Protein AF-A0A2M7XXV6-F1 (afdb_monomer_lite)

Sequence (115 aa):
MLKTNIKKIFPAIGYVFAIFYLLSQVIPLIMFSLTTNLYQVKNVQLTISLLLILLMLILIILVIAIVKRKKWVYKVGLFIGVLSLVTFIISPEITDFLILLTGILILIYKKEFNY

Secondary structure (DSSP, 8-state):
-THHHHHHHHHHHHHHHHHHHIIIIIHHHHHHHHHHHHTT-HHHHHHHHHHHHHHHHHHHHHHHHHHTT-HHHHHHHHHHHHHHHHHHHHS--HHHHHHHHHHHHHHHTGGGGT-

Organism: NCBI:txid1974841

Foldseek 3Di:
DVVVVVLVVQLVLLVLLLVLCCVPPVVVLVVVLVVVVVVPPVVVNVVSVVVNVVVVVVSVVLSVCSNVLALVNLVVLLVQLVVLVVVCVVPNDPSSVSSVVSSVVSVVVVVSSVD

pLDDT: mean 73.37, std 8.73, range [44.19, 85.5]

Radius of gyration: 16.5 Å; chains: 1; bounding box: 40×26×50 Å

Structure (mmCIF, N/CA/C/O backbone):
data_AF-A0A2M7XXV6-F1
#
_entry.id   AF-A0A2M7XXV6-F1
#
loop_
_atom_site.group_PDB
_atom_site.id
_atom_site.type_symbol
_atom_site.label_atom_id
_atom_site.label_alt_id
_atom_site.label_comp_id
_atom_site.label_asym_id
_atom_site.label_entity_id
_atom_site.label_seq_id
_atom_site.pdbx_PDB_ins_code
_atom_site.Cartn_x
_atom_site.Cartn_y
_atom_site.Cartn_z
_atom_site.occupancy
_atom_site.B_iso_or_equiv
_atom_site.auth_seq_id
_atom_site.auth_comp_id
_atom_site.auth_asym_id
_atom_site.auth_atom_id
_atom_site.pdbx_PDB_model_num
ATOM 1 N N . MET A 1 1 ? -10.762 -3.963 28.711 1.00 44.19 1 MET A N 1
ATOM 2 C CA . MET A 1 1 ? -9.348 -4.164 28.312 1.00 44.19 1 MET A CA 1
ATOM 3 C C . MET A 1 1 ? -9.089 -4.205 26.793 1.00 44.19 1 MET A C 1
ATOM 5 O O . MET A 1 1 ? -7.966 -3.931 26.404 1.00 44.19 1 MET A O 1
ATOM 9 N N . LEU A 1 2 ? -10.074 -4.455 25.910 1.00 47.84 2 LEU A N 1
ATOM 10 C CA . LEU A 1 2 ? -9.841 -4.527 24.448 1.00 47.84 2 LEU A CA 1
ATOM 11 C C . LEU A 1 2 ? -9.449 -3.204 23.750 1.00 47.84 2 LEU A C 1
ATOM 13 O O . LEU A 1 2 ? -8.723 -3.230 22.759 1.00 47.84 2 LEU A O 1
ATOM 17 N N . LYS A 1 3 ? -9.886 -2.040 24.256 1.00 49.31 3 LYS A N 1
ATOM 18 C CA . LYS A 1 3 ? -9.615 -0.732 23.618 1.00 49.31 3 LYS A CA 1
ATOM 19 C C . LYS A 1 3 ? -8.123 -0.372 23.537 1.00 49.31 3 LYS A C 1
ATOM 21 O O . LYS A 1 3 ? -7.728 0.390 22.659 1.00 49.31 3 LYS A O 1
ATOM 26 N N . THR A 1 4 ? -7.289 -0.898 24.433 1.00 51.12 4 THR A N 1
ATOM 27 C CA . THR A 1 4 ? -5.859 -0.560 24.517 1.00 51.12 4 THR A CA 1
ATOM 28 C C . THR A 1 4 ? -5.019 -1.266 23.449 1.00 51.12 4 THR A C 1
ATOM 30 O O . THR A 1 4 ? -4.040 -0.692 22.976 1.00 51.12 4 THR A O 1
ATOM 33 N N . ASN A 1 5 ? -5.424 -2.464 23.010 1.00 56.72 5 ASN A N 1
ATOM 34 C CA . ASN A 1 5 ? -4.692 -3.224 21.990 1.00 56.72 5 ASN A CA 1
ATOM 35 C C . ASN A 1 5 ? -4.938 -2.689 20.575 1.00 56.72 5 ASN A C 1
ATOM 37 O O . ASN A 1 5 ? -4.011 -2.626 19.771 1.00 56.72 5 ASN A O 1
ATOM 41 N N . ILE A 1 6 ? -6.145 -2.197 20.290 1.00 58.16 6 ILE A N 1
ATOM 42 C CA . ILE A 1 6 ? -6.514 -1.679 18.962 1.00 58.16 6 ILE A CA 1
ATOM 43 C C . ILE A 1 6 ? -5.671 -0.447 18.581 1.00 58.16 6 ILE A C 1
ATOM 45 O O . ILE A 1 6 ? -5.260 -0.298 17.431 1.00 58.16 6 ILE A O 1
ATOM 49 N N . LYS A 1 7 ? -5.296 0.393 19.558 1.00 58.97 7 LYS A N 1
ATOM 50 C CA . LYS A 1 7 ? -4.402 1.543 19.326 1.00 58.97 7 LYS A CA 1
ATOM 51 C C . LYS A 1 7 ? -2.994 1.153 18.860 1.00 58.97 7 LYS A C 1
ATOM 53 O O . LYS A 1 7 ? -2.384 1.932 18.134 1.00 58.97 7 LYS A O 1
ATOM 58 N N . LYS A 1 8 ? -2.495 -0.030 19.237 1.00 64.19 8 LYS A N 1
ATOM 59 C CA . LYS A 1 8 ? -1.173 -0.537 18.822 1.00 64.19 8 LYS A CA 1
ATOM 60 C C . LYS A 1 8 ? -1.202 -1.254 17.469 1.00 64.19 8 LYS A C 1
ATOM 62 O O . LYS A 1 8 ? -0.201 -1.253 16.764 1.00 64.19 8 LYS A O 1
ATOM 67 N N . ILE A 1 9 ? -2.347 -1.826 17.097 1.00 67.44 9 ILE A N 1
ATOM 68 C CA . ILE A 1 9 ? -2.521 -2.592 15.854 1.00 67.44 9 ILE A CA 1
ATOM 69 C C . ILE A 1 9 ? -2.494 -1.673 14.621 1.00 67.44 9 ILE A C 1
ATOM 71 O O . ILE A 1 9 ? -1.940 -2.033 13.590 1.00 67.44 9 ILE A O 1
ATOM 75 N N . PHE A 1 10 ? -3.025 -0.455 14.726 1.00 66.88 10 PHE A N 1
ATOM 76 C CA . PHE A 1 10 ? -3.122 0.471 13.593 1.00 66.88 10 PHE A CA 1
ATOM 77 C C . PHE A 1 10 ? -1.792 0.932 12.983 1.00 66.88 10 PHE A C 1
ATOM 79 O O . PHE A 1 10 ? -1.658 0.875 11.759 1.00 66.88 10 PHE A O 1
ATOM 86 N N . PRO A 1 11 ? -0.806 1.371 13.787 1.00 67.06 11 PRO A N 1
ATOM 87 C CA . PRO A 1 11 ? 0.530 1.636 13.274 1.00 67.06 11 PRO A CA 1
ATOM 88 C C . PRO A 1 11 ? 1.115 0.407 12.577 1.00 67.06 11 PRO A C 1
ATOM 90 O O . PRO A 1 11 ? 1.610 0.528 11.462 1.00 67.06 11 PRO A O 1
ATOM 93 N N . ALA A 1 12 ? 0.973 -0.781 13.176 1.00 71.50 12 ALA A N 1
ATOM 94 C CA . ALA A 1 12 ? 1.464 -2.025 12.592 1.00 71.50 12 ALA A CA 1
ATOM 95 C C . ALA A 1 12 ? 0.814 -2.332 11.231 1.00 71.50 12 ALA A C 1
ATOM 97 O O . ALA A 1 12 ? 1.534 -2.647 10.292 1.00 71.50 12 ALA A O 1
ATOM 98 N N . ILE A 1 13 ? -0.506 -2.156 11.080 1.00 70.38 13 ILE A N 1
ATOM 99 C CA . ILE A 1 13 ? -1.203 -2.314 9.789 1.00 70.38 13 ILE A CA 1
ATOM 100 C C . ILE A 1 13 ? -0.646 -1.345 8.740 1.00 70.38 13 ILE A C 1
ATOM 102 O O . ILE A 1 13 ? -0.382 -1.752 7.612 1.00 70.38 13 ILE A O 1
ATOM 106 N N . GLY A 1 14 ? -0.442 -0.074 9.103 1.00 68.81 14 GLY A N 1
ATOM 107 C CA . GLY A 1 14 ? 0.116 0.928 8.191 1.00 68.81 14 GLY A CA 1
ATOM 108 C C . GLY A 1 14 ? 1.533 0.586 7.725 1.00 68.81 14 GLY A C 1
ATOM 109 O O . GLY A 1 14 ? 1.830 0.700 6.538 1.00 68.81 14 GLY A O 1
ATOM 110 N N . TYR A 1 15 ? 2.391 0.118 8.636 1.00 69.81 15 TYR A N 1
ATOM 111 C CA . TYR A 1 15 ? 3.747 -0.319 8.295 1.00 69.81 15 TYR A CA 1
ATOM 112 C C . TYR A 1 15 ? 3.749 -1.582 7.432 1.00 69.81 15 TYR A C 1
ATOM 114 O O . TYR A 1 15 ? 4.458 -1.626 6.433 1.00 69.81 15 TYR A O 1
ATOM 122 N N . VAL A 1 16 ? 2.926 -2.576 7.772 1.00 73.44 16 VAL A N 1
ATOM 123 C CA . VAL A 1 16 ? 2.777 -3.813 6.993 1.00 73.44 16 VAL A CA 1
ATOM 124 C C . VAL A 1 16 ? 2.322 -3.499 5.568 1.00 73.44 16 VAL A C 1
ATOM 126 O O . VAL A 1 16 ? 2.936 -3.968 4.613 1.00 73.44 16 VAL A O 1
ATOM 129 N N . PHE A 1 17 ? 1.311 -2.640 5.416 1.00 72.31 17 PHE A N 1
ATOM 130 C CA . PHE A 1 17 ? 0.853 -2.177 4.109 1.00 72.31 17 PHE A CA 1
ATOM 131 C C . PHE A 1 17 ? 1.981 -1.524 3.305 1.00 72.31 17 PHE A C 1
ATOM 133 O O . PHE A 1 17 ? 2.216 -1.891 2.156 1.00 72.31 17 PHE A O 1
ATOM 140 N N . ALA A 1 18 ? 2.710 -0.584 3.911 1.00 67.56 18 ALA A N 1
ATOM 141 C CA . ALA A 1 18 ? 3.789 0.118 3.228 1.00 67.56 18 ALA A CA 1
ATOM 142 C C . ALA A 1 18 ? 4.920 -0.816 2.795 1.00 67.56 18 ALA A C 1
ATOM 144 O O . ALA A 1 18 ? 5.422 -0.670 1.686 1.00 67.56 18 ALA A O 1
ATOM 145 N N . ILE A 1 19 ? 5.287 -1.788 3.636 1.00 72.62 19 ILE A N 1
ATOM 146 C CA . ILE A 1 19 ? 6.312 -2.786 3.318 1.00 72.62 19 ILE A CA 1
ATOM 147 C C . ILE A 1 19 ? 5.881 -3.621 2.109 1.00 72.62 19 ILE A C 1
ATOM 149 O O . ILE A 1 19 ? 6.643 -3.741 1.156 1.00 72.62 19 ILE A O 1
ATOM 153 N N . PHE A 1 20 ? 4.657 -4.151 2.093 1.00 69.94 20 PHE A N 1
ATOM 154 C CA . PHE A 1 20 ? 4.200 -4.978 0.971 1.00 69.94 20 PHE A CA 1
ATOM 155 C C . PHE A 1 20 ? 3.982 -4.185 -0.317 1.00 69.94 20 PHE A C 1
ATOM 157 O O . PHE A 1 20 ? 4.281 -4.677 -1.407 1.00 69.94 20 PHE A O 1
ATOM 164 N N . TYR A 1 21 ? 3.541 -2.935 -0.210 1.00 69.88 21 TYR A N 1
ATOM 165 C CA . TYR A 1 21 ? 3.444 -2.052 -1.367 1.00 69.88 21 TYR A CA 1
ATOM 166 C C . TYR A 1 21 ? 4.832 -1.683 -1.925 1.00 69.88 21 TYR A C 1
ATOM 168 O O . TYR A 1 21 ? 5.035 -1.675 -3.137 1.00 69.88 21 TYR A O 1
ATOM 176 N N . LEU A 1 22 ? 5.825 -1.448 -1.056 1.00 68.56 22 LEU A N 1
ATOM 177 C CA . LEU A 1 22 ? 7.231 -1.285 -1.450 1.00 68.56 22 LEU A CA 1
ATOM 178 C C . LEU A 1 22 ? 7.751 -2.528 -2.185 1.00 68.56 22 LEU A C 1
ATOM 180 O O . LEU A 1 22 ? 8.342 -2.408 -3.256 1.00 68.56 22 LEU A O 1
ATOM 184 N N . LEU A 1 23 ? 7.503 -3.721 -1.645 1.00 67.88 23 LEU A N 1
ATOM 185 C CA . LEU A 1 23 ? 7.955 -4.971 -2.259 1.00 67.88 23 LEU A CA 1
ATOM 186 C C . LEU A 1 23 ? 7.321 -5.210 -3.639 1.00 67.88 23 LEU A C 1
ATOM 188 O O . LEU A 1 23 ? 8.025 -5.608 -4.561 1.00 67.88 23 LEU A O 1
ATOM 192 N N . SER A 1 24 ? 6.022 -4.941 -3.792 1.00 67.75 24 SER A N 1
ATOM 193 C CA . SER A 1 24 ? 5.286 -5.204 -5.040 1.00 67.75 24 SER A CA 1
ATOM 194 C C . SER A 1 24 ? 5.517 -4.172 -6.141 1.00 67.75 24 SER A C 1
ATOM 196 O O . SER A 1 24 ? 5.521 -4.538 -7.307 1.00 67.75 24 SER A O 1
ATOM 198 N N . GLN A 1 25 ? 5.702 -2.892 -5.805 1.00 69.00 25 GLN A N 1
ATOM 199 C CA . GLN A 1 25 ? 5.728 -1.817 -6.809 1.00 69.00 25 GLN A CA 1
ATOM 200 C C . GLN A 1 25 ? 7.105 -1.162 -6.955 1.00 69.00 25 GLN A C 1
ATOM 202 O O . GLN A 1 25 ? 7.513 -0.799 -8.056 1.00 69.00 25 GLN A O 1
ATOM 207 N N . VAL A 1 26 ? 7.855 -1.017 -5.860 1.00 66.50 26 VAL A N 1
ATOM 208 C CA . VAL A 1 26 ? 9.127 -0.274 -5.864 1.00 66.50 26 VAL A CA 1
ATOM 209 C C . VAL A 1 26 ? 10.285 -1.165 -6.306 1.00 66.50 26 VAL A C 1
ATOM 211 O O . VAL A 1 26 ? 11.113 -0.721 -7.098 1.00 66.50 26 VAL A O 1
ATOM 214 N N . ILE A 1 27 ? 10.340 -2.424 -5.860 1.00 69.38 27 ILE A N 1
ATOM 215 C CA . ILE A 1 27 ? 11.414 -3.351 -6.260 1.00 69.38 27 ILE A CA 1
ATOM 216 C C . ILE A 1 27 ? 11.432 -3.605 -7.776 1.00 69.38 27 ILE A C 1
ATOM 218 O O . ILE A 1 27 ? 12.514 -3.487 -8.361 1.00 69.38 27 ILE A O 1
ATOM 222 N N . PRO A 1 28 ? 10.296 -3.881 -8.449 1.00 71.00 28 PRO A N 1
ATOM 223 C CA . PRO A 1 28 ? 10.292 -4.042 -9.902 1.00 71.00 28 PRO A CA 1
ATOM 224 C C . PRO A 1 28 ? 10.759 -2.782 -10.633 1.00 71.00 28 PRO A C 1
ATOM 226 O O . PRO A 1 28 ? 11.527 -2.875 -11.587 1.00 71.00 28 PRO A O 1
ATOM 229 N N . LEU A 1 29 ? 10.379 -1.595 -10.143 1.00 69.50 29 LEU A N 1
ATOM 230 C CA . LEU A 1 29 ? 10.845 -0.322 -10.698 1.00 69.50 29 LEU A CA 1
ATOM 231 C C . LEU A 1 29 ? 12.356 -0.112 -10.515 1.00 69.50 29 LEU A C 1
ATOM 233 O O . LEU A 1 29 ? 13.013 0.407 -11.416 1.00 69.50 29 LEU A O 1
ATOM 237 N N . ILE A 1 30 ? 12.925 -0.514 -9.374 1.00 69.12 30 ILE A N 1
ATOM 238 C CA . ILE A 1 30 ? 14.375 -0.456 -9.133 1.00 69.12 30 ILE A CA 1
ATOM 239 C C . ILE A 1 30 ? 15.110 -1.429 -10.063 1.00 69.12 30 ILE A C 1
ATOM 241 O O . ILE A 1 30 ? 16.092 -1.038 -10.690 1.00 69.12 30 ILE A O 1
ATOM 245 N N . MET A 1 31 ? 14.621 -2.666 -10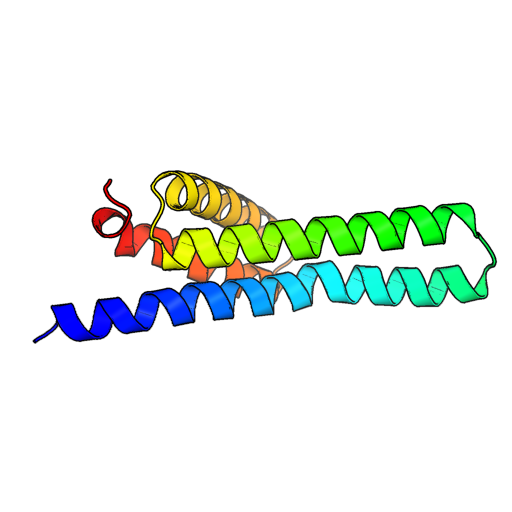.205 1.00 68.75 31 MET A N 1
ATOM 246 C CA . MET A 1 31 ? 15.155 -3.649 -11.161 1.00 68.75 31 MET A CA 1
ATOM 247 C C . MET A 1 31 ? 15.099 -3.125 -12.604 1.00 68.75 31 MET A C 1
ATOM 249 O O . MET A 1 31 ? 16.065 -3.255 -13.359 1.00 68.75 31 MET A O 1
ATOM 253 N N . PHE A 1 32 ? 14.002 -2.467 -12.979 1.00 70.56 32 PHE A N 1
ATOM 254 C CA . PHE A 1 32 ? 13.852 -1.821 -14.282 1.00 70.56 32 PHE A CA 1
ATOM 255 C C . PHE A 1 32 ? 14.821 -0.636 -14.465 1.00 70.56 32 PHE A C 1
ATOM 257 O O . PHE A 1 32 ? 15.442 -0.472 -15.513 1.00 70.56 32 PHE A O 1
ATOM 264 N N . SER A 1 33 ? 15.031 0.172 -13.424 1.00 66.06 33 SER A N 1
ATOM 265 C CA . SER A 1 33 ? 16.027 1.253 -13.429 1.00 66.06 33 SER A CA 1
ATOM 266 C C . SER A 1 33 ? 17.457 0.719 -13.598 1.00 66.06 33 SER A C 1
ATOM 268 O O . SER A 1 33 ? 18.229 1.233 -14.403 1.00 66.06 33 SER A O 1
ATOM 270 N N . LEU A 1 34 ? 17.812 -0.358 -12.891 1.00 67.19 34 LEU A N 1
ATOM 271 C CA . LEU A 1 34 ? 19.125 -1.004 -12.999 1.00 67.19 34 LEU A CA 1
ATOM 272 C C . LEU A 1 34 ? 19.364 -1.606 -14.387 1.00 67.19 34 LEU A C 1
ATOM 274 O O . LEU A 1 34 ? 20.458 -1.472 -14.932 1.00 67.19 34 LEU A O 1
ATOM 278 N N . THR A 1 35 ? 18.342 -2.222 -14.981 1.00 67.06 35 THR A N 1
ATOM 279 C CA . THR A 1 35 ? 18.439 -2.779 -16.337 1.00 67.06 35 THR A CA 1
ATOM 280 C C . THR A 1 35 ? 18.533 -1.684 -17.396 1.00 67.06 35 THR A C 1
ATOM 282 O O . THR A 1 35 ? 19.392 -1.767 -18.264 1.00 67.06 35 THR A O 1
ATOM 285 N N . THR A 1 36 ? 17.745 -0.610 -17.308 1.00 64.19 36 THR A N 1
ATOM 286 C CA . THR A 1 36 ? 17.835 0.532 -18.245 1.00 64.19 36 THR A CA 1
ATOM 287 C C . THR A 1 36 ? 19.158 1.306 -18.148 1.00 64.19 36 THR A C 1
ATOM 289 O O . THR A 1 36 ? 19.624 1.842 -19.155 1.00 64.19 36 THR A O 1
ATOM 292 N N . ASN A 1 37 ? 19.817 1.292 -16.984 1.00 57.56 37 ASN A N 1
ATOM 293 C CA . ASN A 1 37 ? 21.175 1.813 -16.770 1.00 57.56 37 ASN A CA 1
ATOM 294 C C . ASN A 1 37 ? 22.223 1.132 -17.674 1.00 57.56 37 ASN A C 1
ATOM 296 O O . ASN A 1 37 ? 23.137 1.788 -18.171 1.00 57.56 37 ASN A O 1
ATOM 300 N N . LEU A 1 38 ? 22.064 -0.173 -17.934 1.00 56.94 38 LEU A N 1
ATOM 301 C CA . LEU A 1 38 ? 22.935 -0.934 -18.842 1.00 56.94 38 LEU A CA 1
ATOM 302 C C . LEU A 1 38 ? 22.760 -0.514 -20.312 1.00 56.94 38 LEU A C 1
ATOM 304 O O . LEU A 1 38 ? 23.685 -0.677 -21.102 1.00 56.94 38 LEU A O 1
ATOM 308 N N . TYR A 1 39 ? 21.609 0.064 -20.669 1.00 58.16 39 TYR A N 1
ATOM 309 C CA . TYR A 1 39 ? 21.256 0.457 -22.040 1.00 58.16 39 TYR A CA 1
ATOM 310 C C . TYR A 1 39 ? 21.399 1.972 -22.319 1.00 58.16 39 TYR A C 1
ATOM 312 O O . TYR A 1 39 ? 20.963 2.446 -23.364 1.00 58.16 39 TYR A O 1
ATOM 320 N N . GLN A 1 40 ? 22.026 2.744 -21.417 1.00 60.41 40 GLN A N 1
ATOM 321 C CA . GLN A 1 40 ? 22.373 4.174 -21.578 1.00 60.41 40 GLN A CA 1
ATOM 322 C C . GLN A 1 40 ? 21.230 5.133 -21.987 1.00 60.41 40 GLN A C 1
ATOM 324 O O . GLN A 1 40 ? 21.471 6.190 -22.577 1.00 60.41 40 GLN A O 1
ATOM 329 N N . VAL A 1 41 ? 19.975 4.855 -21.624 1.00 66.00 41 VAL A N 1
ATOM 330 C CA . VAL A 1 41 ? 18.857 5.771 -21.922 1.00 66.00 41 VAL A CA 1
ATOM 331 C C . VAL A 1 41 ? 18.678 6.805 -20.796 1.00 66.00 41 VAL A C 1
ATOM 333 O O . VAL A 1 41 ? 17.767 6.714 -19.973 1.00 66.00 41 VAL A O 1
ATOM 336 N N . LYS A 1 42 ? 19.553 7.822 -20.753 1.00 63.00 42 LYS A N 1
ATOM 337 C CA . LYS A 1 42 ? 19.618 8.846 -19.677 1.00 63.00 42 LYS A CA 1
ATOM 338 C C . LYS A 1 42 ? 18.272 9.501 -19.316 1.00 63.00 42 LYS A C 1
ATOM 340 O O . LYS A 1 42 ? 17.985 9.707 -18.138 1.00 63.00 42 LYS A O 1
ATOM 345 N N . ASN A 1 43 ? 17.430 9.812 -20.304 1.00 67.75 43 ASN A N 1
ATOM 346 C CA . ASN A 1 43 ? 16.142 10.484 -20.066 1.00 67.75 43 ASN A CA 1
ATOM 347 C C . ASN A 1 43 ? 15.092 9.560 -19.420 1.00 67.75 43 ASN A C 1
ATOM 349 O O . ASN A 1 43 ? 14.279 10.009 -18.609 1.00 67.75 43 ASN A O 1
ATOM 353 N N . VAL A 1 44 ? 15.132 8.264 -19.739 1.00 69.56 44 VAL A N 1
ATOM 354 C CA . VAL A 1 44 ? 14.241 7.249 -19.150 1.00 69.56 44 VAL A CA 1
ATOM 355 C C . VAL A 1 44 ? 14.628 6.992 -17.693 1.00 69.56 44 VAL A C 1
ATOM 357 O O . VAL A 1 44 ? 13.779 6.875 -16.817 1.00 69.56 44 VAL A O 1
ATOM 360 N N . GLN A 1 45 ? 15.920 7.023 -17.387 1.00 67.88 45 GLN A N 1
ATOM 361 C CA . GLN A 1 45 ? 16.401 6.835 -16.025 1.00 67.88 45 GLN A CA 1
ATOM 362 C C . GLN A 1 45 ? 16.023 7.988 -15.080 1.00 67.88 45 GLN A C 1
ATOM 364 O O . GLN A 1 45 ? 15.643 7.752 -13.928 1.00 67.88 45 GLN A O 1
ATOM 369 N N . LEU A 1 46 ? 16.088 9.236 -15.561 1.00 73.94 46 LEU A N 1
ATOM 370 C CA . LEU A 1 46 ? 15.687 10.408 -14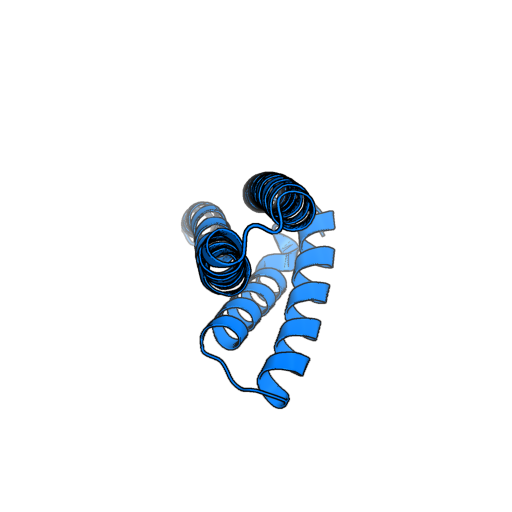.776 1.00 73.94 46 LEU A CA 1
ATOM 371 C C . LEU A 1 46 ? 14.183 10.375 -14.460 1.00 73.94 46 LEU A C 1
ATOM 373 O O . LEU A 1 46 ? 13.779 10.640 -13.328 1.00 73.94 46 LEU A O 1
ATOM 377 N N . THR A 1 47 ? 13.363 9.995 -15.443 1.00 76.00 47 THR A N 1
ATOM 378 C CA . THR A 1 47 ? 11.908 9.864 -15.275 1.00 76.00 47 THR A CA 1
ATOM 379 C C . THR A 1 47 ? 11.542 8.732 -14.313 1.00 76.00 47 THR A C 1
ATOM 381 O O . THR A 1 47 ? 10.728 8.956 -13.418 1.00 76.00 47 THR A O 1
ATOM 384 N N . ILE A 1 48 ? 12.194 7.565 -14.397 1.00 75.31 48 ILE A N 1
ATOM 385 C CA . ILE A 1 48 ? 12.005 6.459 -13.436 1.00 75.31 48 ILE A CA 1
ATOM 386 C C . ILE A 1 48 ? 12.404 6.878 -12.013 1.00 75.31 48 ILE A C 1
ATOM 388 O O . ILE A 1 48 ? 11.689 6.588 -11.054 1.00 75.31 48 ILE A O 1
ATOM 392 N N . SER A 1 49 ? 13.525 7.586 -11.860 1.00 73.62 49 SER A N 1
ATOM 393 C CA . SER A 1 49 ? 14.011 8.031 -10.546 1.00 73.62 49 SER A CA 1
ATOM 394 C C . SER A 1 49 ? 13.065 9.048 -9.901 1.00 73.62 49 SER A C 1
ATOM 396 O O . SER A 1 49 ? 12.745 8.931 -8.718 1.00 73.62 49 SER A O 1
ATOM 398 N N . LEU A 1 50 ? 12.559 10.011 -10.679 1.00 80.38 50 LEU A N 1
ATOM 399 C CA . LEU A 1 50 ? 11.540 10.960 -10.220 1.00 80.38 50 LEU A CA 1
ATOM 400 C C . LEU A 1 50 ? 10.244 10.246 -9.818 1.00 80.38 50 LEU A C 1
ATOM 402 O O . LEU A 1 50 ? 9.665 10.568 -8.780 1.00 80.38 50 LEU A O 1
ATOM 406 N N . LEU A 1 51 ? 9.818 9.250 -10.600 1.00 80.19 51 LEU A N 1
ATOM 407 C CA . LEU A 1 51 ? 8.634 8.448 -10.301 1.00 80.19 51 LEU A CA 1
ATOM 408 C C . LEU A 1 51 ? 8.793 7.670 -8.984 1.00 80.19 51 LEU A C 1
ATOM 410 O O . LEU A 1 51 ? 7.879 7.673 -8.163 1.00 80.19 51 LEU A O 1
ATOM 414 N N . LEU A 1 52 ? 9.965 7.074 -8.738 1.00 77.38 52 LEU A N 1
ATOM 415 C CA . LEU A 1 52 ? 10.293 6.385 -7.483 1.00 77.38 52 LEU A CA 1
ATOM 416 C C . LEU A 1 52 ? 10.235 7.319 -6.267 1.00 77.38 52 LEU A C 1
ATOM 418 O O . LEU A 1 52 ? 9.639 6.968 -5.247 1.00 77.38 52 LEU A O 1
ATOM 422 N N . ILE A 1 53 ? 10.823 8.515 -6.376 1.00 80.06 53 ILE A N 1
ATOM 423 C CA . ILE A 1 53 ? 10.803 9.522 -5.303 1.00 80.06 53 ILE A CA 1
ATOM 424 C C . ILE A 1 53 ? 9.363 9.950 -5.000 1.00 80.06 53 ILE A C 1
ATOM 426 O O . ILE A 1 53 ? 8.965 10.019 -3.835 1.00 80.06 53 ILE A O 1
ATOM 430 N N . LEU A 1 54 ? 8.564 10.196 -6.041 1.00 83.44 54 LEU A N 1
ATOM 431 C CA . LEU A 1 54 ? 7.157 10.554 -5.892 1.00 83.44 54 LEU A CA 1
ATOM 432 C C . LEU A 1 54 ? 6.373 9.441 -5.180 1.00 83.44 54 LEU A C 1
ATOM 434 O O . LEU A 1 54 ? 5.604 9.714 -4.259 1.00 83.44 54 LEU A O 1
ATOM 438 N N . LEU A 1 55 ? 6.604 8.183 -5.564 1.00 78.56 55 LEU A N 1
ATOM 439 C CA . LEU A 1 55 ? 5.924 7.024 -4.987 1.00 78.56 55 LEU A CA 1
ATOM 440 C C . LEU A 1 55 ? 6.270 6.838 -3.500 1.00 78.56 55 LEU A C 1
ATOM 442 O O . LEU A 1 55 ? 5.382 6.599 -2.682 1.00 78.56 55 LEU A O 1
ATOM 446 N N . MET A 1 56 ? 7.542 7.027 -3.131 1.00 76.94 56 MET A N 1
ATOM 447 C CA . MET A 1 56 ? 8.004 7.025 -1.737 1.00 76.94 56 MET A CA 1
ATOM 448 C C . MET A 1 56 ? 7.299 8.100 -0.901 1.00 76.94 56 MET A C 1
ATOM 450 O O . MET A 1 56 ? 6.810 7.814 0.192 1.00 76.94 56 MET A O 1
ATOM 454 N N . LEU A 1 57 ? 7.191 9.329 -1.420 1.00 83.19 57 LEU A N 1
ATOM 455 C CA . LEU A 1 57 ? 6.497 10.421 -0.731 1.00 83.19 57 LEU A CA 1
ATOM 456 C C . LEU A 1 57 ? 5.011 10.110 -0.520 1.00 83.19 57 LEU A C 1
ATOM 458 O O . LEU A 1 57 ? 4.493 10.311 0.580 1.00 83.19 57 LEU A O 1
ATOM 462 N N . ILE A 1 58 ? 4.337 9.571 -1.540 1.00 83.56 58 ILE A N 1
ATOM 463 C CA . ILE A 1 58 ? 2.930 9.159 -1.445 1.00 83.56 58 ILE A CA 1
ATOM 464 C C . ILE A 1 58 ? 2.759 8.088 -0.364 1.00 83.56 58 ILE A C 1
ATOM 466 O O . ILE A 1 58 ? 1.853 8.200 0.464 1.00 83.56 58 ILE A O 1
ATOM 470 N N . LEU A 1 59 ? 3.646 7.091 -0.314 1.00 78.75 59 LEU A N 1
ATOM 471 C CA . LEU A 1 59 ? 3.598 6.037 0.699 1.00 78.75 59 LEU A CA 1
ATOM 472 C C . LEU A 1 59 ? 3.784 6.579 2.114 1.00 78.75 59 LEU A C 1
ATOM 474 O O . LEU A 1 59 ? 3.020 6.218 3.008 1.00 78.75 59 LEU A O 1
ATOM 478 N N . ILE A 1 60 ? 4.738 7.489 2.319 1.00 81.69 60 ILE A N 1
ATOM 479 C CA . ILE A 1 60 ? 4.955 8.135 3.619 1.00 81.69 60 ILE A CA 1
ATOM 480 C C . ILE A 1 60 ? 3.691 8.883 4.061 1.00 81.69 60 ILE A C 1
ATOM 482 O O . ILE A 1 60 ? 3.237 8.719 5.197 1.00 81.69 60 ILE A O 1
ATOM 486 N N . ILE A 1 61 ? 3.085 9.666 3.162 1.00 85.50 61 ILE A N 1
ATOM 487 C CA . ILE A 1 61 ? 1.836 10.387 3.442 1.00 85.50 61 ILE A CA 1
ATOM 488 C C . ILE A 1 61 ? 0.725 9.401 3.814 1.00 85.50 61 ILE A C 1
ATOM 490 O O . ILE A 1 61 ? -0.006 9.639 4.780 1.00 85.50 61 ILE A O 1
ATOM 494 N N . LEU A 1 62 ? 0.620 8.284 3.091 1.00 80.06 62 LEU A N 1
ATOM 495 C CA . LEU A 1 62 ? -0.393 7.263 3.331 1.00 80.06 62 LEU A CA 1
ATOM 496 C C . LEU A 1 62 ? -0.226 6.609 4.709 1.00 80.06 62 LEU A C 1
ATOM 498 O O . LEU A 1 62 ? -1.194 6.531 5.465 1.00 80.06 62 LEU A O 1
ATOM 502 N N . VAL A 1 63 ? 0.996 6.218 5.086 1.00 81.44 63 VAL A N 1
ATOM 503 C CA . VAL A 1 63 ? 1.301 5.637 6.407 1.00 81.44 63 VAL A CA 1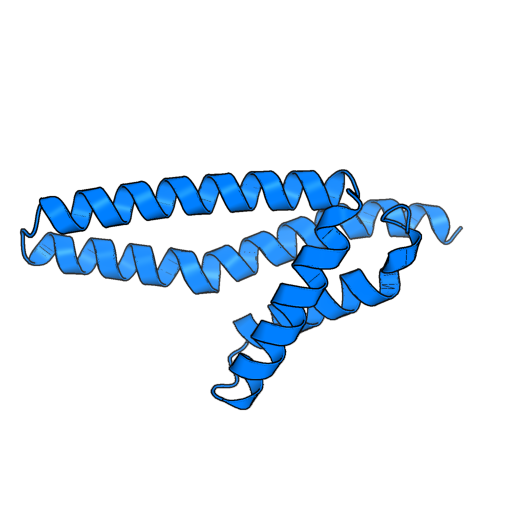
ATOM 504 C C . VAL A 1 63 ? 0.960 6.616 7.521 1.00 81.44 63 VAL A C 1
ATOM 506 O O . VAL A 1 63 ? 0.255 6.261 8.467 1.00 81.44 63 VAL A O 1
ATOM 509 N N . ILE A 1 64 ? 1.400 7.871 7.399 1.00 83.12 64 ILE A N 1
ATOM 510 C CA . ILE A 1 64 ? 1.093 8.913 8.384 1.00 83.12 64 ILE A CA 1
ATOM 511 C C . ILE A 1 64 ? -0.421 9.095 8.505 1.00 83.12 64 ILE A C 1
ATOM 513 O O . ILE A 1 64 ? -0.942 9.264 9.610 1.00 83.12 64 ILE A O 1
ATOM 517 N N . ALA A 1 65 ? -1.145 9.054 7.389 1.00 82.56 65 ALA A N 1
ATOM 518 C CA . ALA A 1 65 ? -2.589 9.199 7.384 1.00 82.56 65 ALA A CA 1
ATOM 519 C C . ALA A 1 65 ? -3.306 7.999 8.026 1.00 82.56 65 ALA A C 1
ATOM 521 O O . ALA A 1 65 ? -4.287 8.221 8.744 1.00 82.56 65 ALA A O 1
ATOM 522 N N . ILE A 1 66 ? -2.814 6.767 7.827 1.00 80.38 66 ILE A N 1
ATOM 523 C CA . ILE A 1 66 ? -3.299 5.546 8.497 1.00 80.38 66 ILE A CA 1
ATOM 524 C C . ILE A 1 66 ? -3.085 5.664 10.009 1.00 80.38 66 ILE A C 1
ATOM 526 O O . ILE A 1 66 ? -4.031 5.504 10.780 1.00 80.38 66 ILE A O 1
ATOM 530 N N . VAL A 1 67 ? -1.877 6.040 10.441 1.00 79.12 67 VAL A N 1
ATOM 531 C CA . VAL A 1 67 ? -1.536 6.232 11.863 1.00 79.12 67 VAL A CA 1
ATOM 532 C C . VAL A 1 67 ? -2.402 7.322 12.500 1.00 79.12 67 VAL A C 1
ATOM 534 O O . VAL A 1 67 ? -2.913 7.147 13.606 1.00 79.12 67 VAL A O 1
ATOM 537 N N . LYS A 1 68 ? -2.625 8.433 11.788 1.00 83.31 68 LYS A N 1
ATOM 538 C CA . LYS A 1 68 ? -3.501 9.538 12.218 1.00 83.31 68 LYS A CA 1
ATOM 539 C C . LYS A 1 68 ? -4.992 9.267 11.990 1.00 83.31 68 LYS A C 1
ATOM 541 O O . LYS A 1 68 ? -5.799 10.151 12.279 1.00 83.31 68 LYS A O 1
ATOM 546 N N . ARG A 1 69 ? -5.361 8.089 11.472 1.00 78.56 69 ARG A N 1
ATOM 547 C CA . ARG A 1 69 ? -6.745 7.626 11.269 1.00 78.56 69 ARG A CA 1
ATOM 548 C C . ARG A 1 69 ? -7.609 8.625 10.498 1.00 78.56 69 ARG A C 1
ATOM 550 O O . ARG A 1 69 ? -8.748 8.917 10.861 1.00 78.56 69 ARG A O 1
ATOM 557 N N . LYS A 1 70 ? -7.054 9.210 9.436 1.00 84.44 70 LYS A N 1
ATOM 558 C CA . LYS A 1 70 ? -7.772 10.202 8.625 1.00 84.44 70 LYS A CA 1
ATOM 559 C C . LYS A 1 70 ? -8.933 9.542 7.870 1.00 84.44 70 LYS A C 1
ATOM 561 O O . LYS A 1 70 ? -8.749 8.503 7.250 1.00 84.44 70 LYS A O 1
ATOM 566 N N . LYS A 1 71 ? -10.100 10.199 7.832 1.00 82.75 71 LYS A N 1
ATOM 567 C CA . LYS A 1 71 ? -11.319 9.695 7.160 1.00 82.75 71 LYS A CA 1
ATOM 568 C C . LYS A 1 71 ? -11.085 9.246 5.712 1.00 82.75 71 LYS A C 1
ATOM 570 O O . LYS A 1 71 ? -11.636 8.244 5.273 1.00 82.75 71 LYS A O 1
ATOM 575 N N . TRP A 1 72 ? -10.270 9.978 4.954 1.00 82.81 72 TRP A N 1
ATOM 576 C CA . TRP A 1 72 ? -10.031 9.689 3.536 1.00 82.81 72 TRP A CA 1
ATOM 577 C C . TRP A 1 72 ? -9.234 8.398 3.300 1.00 82.81 72 TRP A C 1
ATOM 579 O O . TRP A 1 72 ? -9.401 7.775 2.257 1.00 82.81 72 TRP A O 1
ATOM 589 N N . VAL A 1 73 ? -8.440 7.948 4.277 1.00 81.94 73 VAL A N 1
ATOM 590 C CA . VAL A 1 73 ? -7.663 6.700 4.192 1.00 81.94 73 VAL A CA 1
ATOM 591 C C . VAL A 1 73 ? -8.574 5.495 4.067 1.00 81.94 73 VAL A C 1
ATOM 593 O O . VAL A 1 73 ? -8.261 4.573 3.329 1.00 81.94 73 VAL A O 1
ATOM 596 N N . TYR A 1 74 ? -9.731 5.528 4.726 1.00 80.00 74 TYR A N 1
ATOM 597 C CA . TYR A 1 74 ? -10.733 4.482 4.581 1.00 80.00 74 TYR A CA 1
ATOM 598 C C . TYR A 1 74 ? -11.208 4.351 3.125 1.00 80.00 74 TYR A C 1
ATOM 600 O O . TYR A 1 74 ? -11.277 3.247 2.593 1.00 80.00 74 TYR A O 1
ATOM 608 N N . LYS A 1 75 ? -11.470 5.478 2.445 1.00 82.38 75 LYS A N 1
ATOM 609 C CA . LYS A 1 75 ? -11.873 5.472 1.028 1.00 82.38 75 LYS A CA 1
ATOM 610 C C . LYS A 1 75 ? -10.761 4.943 0.124 1.00 82.38 75 LYS A C 1
ATOM 612 O O . LYS A 1 75 ? -11.033 4.152 -0.771 1.00 82.38 75 LYS A O 1
ATOM 617 N N . VAL A 1 76 ? -9.521 5.365 0.374 1.00 81.00 76 VAL A N 1
ATOM 618 C CA . VAL A 1 76 ? -8.359 4.917 -0.405 1.00 81.00 76 VAL A CA 1
ATOM 619 C C . VAL A 1 76 ? -8.089 3.428 -0.178 1.00 81.00 76 VAL A C 1
ATOM 621 O O . VAL A 1 76 ? -7.911 2.697 -1.142 1.00 81.00 76 VAL A O 1
ATOM 624 N N . GLY A 1 77 ? -8.145 2.955 1.067 1.00 77.94 77 GLY A N 1
ATOM 625 C CA . GLY A 1 77 ? -7.978 1.541 1.407 1.00 77.94 7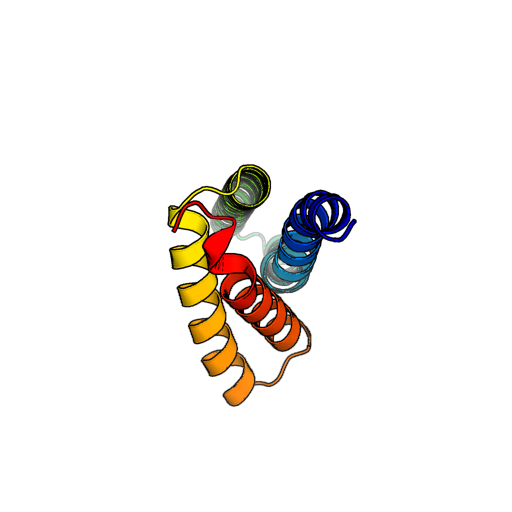7 GLY A CA 1
ATOM 626 C C . GLY A 1 77 ? -9.055 0.645 0.797 1.00 77.94 77 GLY A C 1
ATOM 627 O O . GLY A 1 77 ? -8.738 -0.439 0.322 1.00 77.94 77 GLY A O 1
ATOM 628 N N . LEU A 1 78 ? -10.308 1.111 0.735 1.00 79.25 78 LEU A N 1
ATOM 629 C CA . LEU A 1 78 ? -11.379 0.412 0.017 1.00 79.25 78 LEU A CA 1
ATOM 630 C C . LEU A 1 78 ? -11.092 0.298 -1.478 1.00 79.25 78 LEU A C 1
ATOM 632 O O . LEU A 1 78 ? -11.224 -0.780 -2.045 1.00 79.25 78 LEU A O 1
ATOM 636 N N . PHE A 1 79 ? -10.706 1.406 -2.108 1.00 83.25 79 PHE A N 1
ATOM 637 C CA . PHE A 1 79 ? -10.414 1.426 -3.536 1.00 83.25 79 PHE A CA 1
ATOM 638 C C . PHE A 1 79 ? -9.253 0.488 -3.882 1.00 83.25 79 PHE A C 1
ATOM 640 O O . PHE A 1 79 ? -9.366 -0.325 -4.796 1.00 83.25 79 PHE A O 1
ATOM 647 N N . ILE A 1 80 ? -8.175 0.546 -3.095 1.00 78.19 80 ILE A N 1
ATOM 648 C CA . ILE A 1 80 ? -7.012 -0.330 -3.248 1.00 78.19 80 ILE A CA 1
ATOM 649 C C . ILE A 1 80 ? -7.393 -1.793 -3.003 1.00 78.19 80 ILE A C 1
ATOM 651 O O . ILE A 1 80 ? -6.982 -2.646 -3.777 1.00 78.19 80 ILE A O 1
ATOM 655 N N . GLY A 1 81 ? -8.207 -2.091 -1.986 1.00 79.50 81 GLY A N 1
ATOM 656 C CA . GLY A 1 81 ? -8.653 -3.459 -1.707 1.00 79.50 81 GLY A CA 1
ATOM 657 C C . GLY A 1 81 ? -9.531 -4.055 -2.814 1.00 79.50 81 GLY A C 1
ATOM 658 O O . GLY A 1 81 ? -9.429 -5.242 -3.105 1.00 79.50 81 GLY A O 1
ATOM 659 N N . VAL A 1 82 ? -10.375 -3.245 -3.465 1.00 82.94 82 VAL A N 1
ATOM 660 C CA . VAL A 1 82 ? -11.155 -3.690 -4.634 1.00 82.94 82 VAL A CA 1
ATOM 661 C C . VAL A 1 82 ? -10.241 -3.931 -5.831 1.00 82.94 82 VAL A C 1
ATOM 663 O O . VAL A 1 82 ? -10.365 -4.962 -6.487 1.00 82.94 82 VAL A O 1
ATOM 666 N N . LEU A 1 83 ? -9.302 -3.019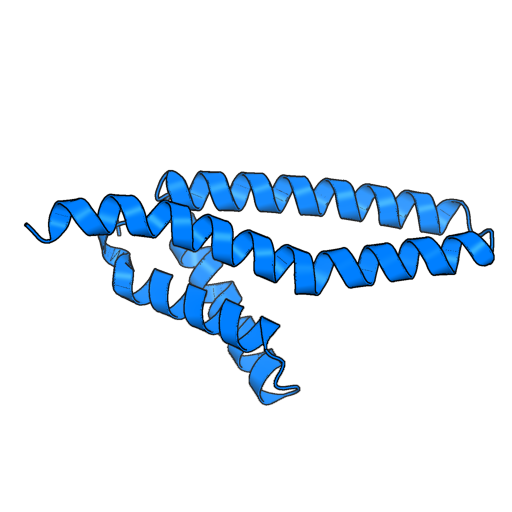 -6.100 1.00 80.81 83 LEU A N 1
ATOM 667 C CA . LEU A 1 83 ? -8.320 -3.209 -7.168 1.00 80.81 83 LEU A CA 1
ATOM 668 C C . LEU A 1 83 ? -7.478 -4.465 -6.944 1.00 80.81 83 LEU A C 1
ATOM 670 O O . LEU A 1 83 ? -7.326 -5.250 -7.873 1.00 80.81 83 LEU A O 1
ATOM 674 N N . SER A 1 84 ? -7.000 -4.690 -5.719 1.00 78.88 84 SER A N 1
ATOM 675 C CA . SER A 1 84 ? -6.197 -5.868 -5.398 1.00 78.88 84 SER A CA 1
ATOM 676 C C . SER A 1 84 ? -7.004 -7.162 -5.475 1.00 78.88 84 SER A C 1
ATOM 678 O O . SER A 1 84 ? -6.447 -8.214 -5.751 1.00 78.88 84 SER A O 1
ATOM 680 N N . LEU A 1 85 ? -8.322 -7.112 -5.250 1.00 81.56 85 LEU A N 1
ATOM 681 C CA . LEU A 1 85 ? -9.203 -8.264 -5.458 1.00 81.56 85 LEU A CA 1
ATOM 682 C C . LEU A 1 85 ? -9.280 -8.622 -6.941 1.00 81.56 85 LEU A C 1
ATOM 684 O O . LEU A 1 85 ? -9.201 -9.794 -7.294 1.00 81.56 85 LEU A O 1
ATOM 688 N N . VAL A 1 86 ? -9.395 -7.614 -7.807 1.00 82.75 86 VAL A N 1
ATOM 689 C CA . VAL A 1 86 ? -9.396 -7.809 -9.260 1.00 82.75 86 VAL A CA 1
ATOM 690 C C . VAL A 1 86 ? -8.054 -8.362 -9.733 1.00 82.75 86 VAL A C 1
ATOM 692 O O . VAL A 1 86 ? -8.042 -9.342 -10.475 1.00 82.75 86 VAL A O 1
ATOM 695 N N . THR A 1 87 ? -6.931 -7.788 -9.292 1.00 79.94 87 THR A N 1
ATOM 696 C CA . THR A 1 87 ? -5.606 -8.280 -9.701 1.00 79.94 87 THR A CA 1
ATOM 697 C C . THR A 1 87 ? -5.336 -9.679 -9.165 1.00 79.94 87 THR A C 1
ATOM 699 O O . THR A 1 87 ? -4.919 -10.528 -9.944 1.00 79.94 87 THR A O 1
ATOM 702 N N . PHE A 1 88 ? -5.706 -9.976 -7.915 1.00 83.88 88 PHE A N 1
ATOM 703 C CA . PHE A 1 88 ? -5.565 -11.311 -7.332 1.00 83.88 88 PHE A CA 1
ATOM 704 C C . PHE A 1 88 ? -6.349 -12.387 -8.098 1.00 83.88 88 PHE A C 1
ATOM 706 O O . PHE A 1 88 ? -5.875 -13.511 -8.238 1.00 83.88 88 PHE A O 1
ATOM 713 N N . ILE A 1 89 ? -7.541 -12.062 -8.614 1.00 83.31 89 ILE A N 1
ATOM 714 C CA . ILE A 1 89 ? -8.331 -12.992 -9.439 1.00 83.31 89 ILE A CA 1
ATOM 715 C C . ILE A 1 89 ? -7.633 -13.279 -10.776 1.00 83.31 89 ILE A C 1
ATOM 717 O O . ILE A 1 89 ? -7.696 -14.403 -11.269 1.00 83.31 89 ILE A O 1
ATOM 721 N N . ILE A 1 90 ? -6.989 -12.273 -11.371 1.00 85.00 90 ILE A N 1
ATOM 722 C CA . ILE A 1 90 ? -6.330 -12.385 -12.680 1.00 85.00 90 ILE A CA 1
ATOM 723 C C . ILE A 1 90 ? -4.960 -13.068 -12.554 1.00 85.00 90 ILE A C 1
ATOM 725 O O . ILE A 1 90 ? -4.605 -13.899 -13.387 1.00 85.00 90 ILE A O 1
ATOM 729 N N . SER A 1 91 ? -4.195 -12.715 -11.523 1.00 79.94 91 SER A N 1
ATOM 730 C CA . SER A 1 91 ? -2.848 -13.207 -11.243 1.00 79.94 91 SER A CA 1
ATOM 731 C C . SER A 1 91 ? -2.648 -13.268 -9.725 1.00 79.94 91 SER A C 1
ATOM 733 O O . SER A 1 91 ? -2.328 -12.253 -9.106 1.00 79.94 91 SER A O 1
ATOM 735 N N . PRO A 1 92 ? -2.872 -14.430 -9.088 1.00 79.75 92 PRO A N 1
ATOM 736 C CA . PRO A 1 92 ? -2.829 -14.535 -7.637 1.00 79.75 92 PRO A CA 1
ATOM 737 C C . PRO A 1 92 ? -1.391 -14.444 -7.125 1.00 79.75 92 PRO A C 1
ATOM 739 O O . PRO A 1 92 ? -0.668 -15.437 -7.044 1.00 79.75 92 PRO A O 1
ATOM 742 N N . GLU A 1 93 ? -0.989 -13.239 -6.735 1.00 80.94 93 GLU A N 1
ATOM 743 C CA . GLU A 1 93 ? 0.277 -12.986 -6.060 1.00 80.94 93 GLU A CA 1
ATOM 744 C C . GLU A 1 93 ? 0.090 -12.829 -4.544 1.00 80.94 93 GLU A C 1
ATOM 746 O O . GLU A 1 9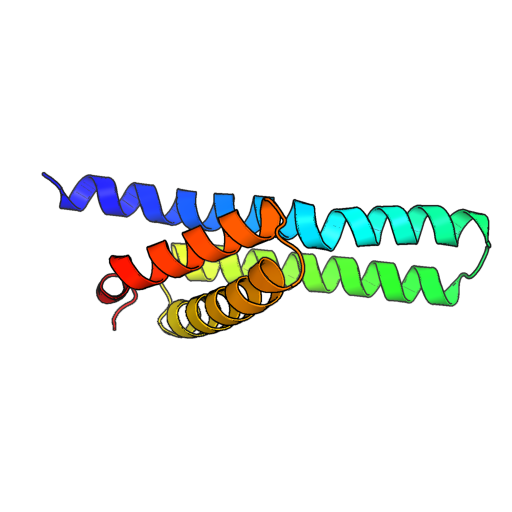3 ? -0.928 -12.341 -4.044 1.00 80.94 93 GLU A O 1
ATOM 751 N N . ILE A 1 94 ? 1.113 -13.225 -3.781 1.00 75.88 94 ILE A N 1
ATOM 752 C CA . ILE A 1 94 ? 1.126 -13.109 -2.311 1.00 75.88 94 ILE A CA 1
ATOM 753 C C . ILE A 1 94 ? 1.004 -11.639 -1.878 1.00 75.88 94 ILE A C 1
ATOM 755 O O . ILE A 1 94 ? 0.352 -11.321 -0.884 1.00 75.88 94 ILE A O 1
ATOM 759 N N . THR A 1 95 ? 1.618 -10.738 -2.637 1.00 73.88 95 THR A N 1
ATOM 760 C CA . THR A 1 95 ? 1.545 -9.281 -2.477 1.00 73.88 95 THR A CA 1
ATOM 761 C C . THR A 1 95 ? 0.109 -8.775 -2.563 1.00 73.88 95 THR A C 1
ATOM 763 O O . THR A 1 95 ? -0.336 -8.058 -1.665 1.00 73.88 95 THR A O 1
ATOM 766 N N . ASP A 1 96 ? -0.638 -9.214 -3.572 1.00 76.06 96 ASP A N 1
ATOM 767 C CA . ASP A 1 96 ? -2.035 -8.829 -3.769 1.00 76.06 96 ASP A CA 1
ATOM 768 C C . ASP A 1 96 ? -2.942 -9.369 -2.666 1.00 76.06 96 ASP A C 1
ATOM 770 O O . ASP A 1 96 ? -3.793 -8.637 -2.156 1.00 76.06 96 ASP A O 1
ATOM 774 N N . PHE A 1 97 ? -2.711 -10.604 -2.210 1.00 78.38 97 PHE A N 1
ATOM 775 C CA . PHE A 1 97 ? -3.421 -11.169 -1.060 1.00 78.38 97 PHE A CA 1
ATOM 776 C C . PHE A 1 97 ? -3.218 -10.337 0.216 1.00 78.38 97 PHE A C 1
ATOM 778 O O . PHE A 1 97 ? -4.152 -10.109 0.986 1.00 78.38 97 PHE A O 1
ATOM 785 N N . LEU A 1 98 ? -2.002 -9.849 0.452 1.00 74.88 98 LEU A N 1
ATOM 786 C CA . LEU A 1 98 ? -1.685 -9.050 1.635 1.00 74.88 98 LEU A CA 1
ATOM 787 C C . LEU A 1 98 ? -2.269 -7.640 1.548 1.00 74.88 98 LEU A C 1
ATOM 789 O O . LEU A 1 98 ? -2.788 -7.129 2.543 1.00 74.88 98 LEU A O 1
ATOM 793 N N . ILE A 1 99 ? -2.260 -7.035 0.359 1.00 77.12 99 ILE A N 1
ATOM 794 C CA . ILE A 1 99 ? -2.962 -5.773 0.098 1.00 77.12 99 ILE A CA 1
ATOM 795 C C . ILE A 1 99 ? -4.468 -5.960 0.339 1.00 77.12 99 ILE A C 1
ATOM 797 O O . ILE A 1 99 ? -5.089 -5.164 1.048 1.00 77.12 99 ILE A O 1
ATOM 801 N N . LEU A 1 100 ? -5.045 -7.066 -0.126 1.00 80.62 100 LEU A N 1
ATOM 802 C CA . LEU A 1 100 ? -6.441 -7.412 0.122 1.00 80.62 100 LEU A CA 1
ATOM 803 C C . LEU A 1 100 ? -6.746 -7.535 1.622 1.00 80.62 100 LEU A C 1
ATOM 805 O O . LEU A 1 100 ? -7.704 -6.939 2.119 1.00 80.62 100 LEU A O 1
ATOM 809 N N . LEU A 1 101 ? -5.890 -8.246 2.364 1.00 80.12 101 LEU A N 1
ATOM 810 C CA . LEU A 1 101 ? -6.000 -8.412 3.813 1.00 80.12 101 LEU A CA 1
ATOM 811 C C . LEU A 1 101 ? -5.970 -7.057 4.535 1.00 80.12 101 LEU A C 1
ATOM 813 O O . LEU A 1 101 ? -6.774 -6.813 5.435 1.00 80.12 101 LEU A O 1
ATOM 817 N N . THR A 1 102 ? -5.085 -6.143 4.125 1.00 75.50 102 THR A N 1
ATOM 818 C CA . THR A 1 102 ? -5.045 -4.789 4.697 1.00 75.50 102 THR A CA 1
ATOM 819 C C . THR A 1 102 ? -6.309 -3.985 4.390 1.00 75.50 102 THR A C 1
ATOM 821 O O . THR A 1 102 ? -6.813 -3.302 5.282 1.00 75.50 102 THR A O 1
ATOM 824 N N . GLY A 1 103 ? -6.884 -4.117 3.189 1.00 77.00 103 GLY A N 1
ATOM 825 C CA . GLY A 1 103 ? -8.178 -3.523 2.841 1.00 77.00 103 GLY A CA 1
ATOM 826 C C . GLY A 1 103 ? -9.318 -4.052 3.719 1.00 77.00 103 GLY A C 1
ATOM 827 O O . GLY A 1 103 ? -10.108 -3.270 4.253 1.00 77.00 103 GLY A O 1
ATOM 828 N N . ILE A 1 104 ? -9.356 -5.368 3.954 1.00 79.12 104 ILE A N 1
ATOM 829 C CA . ILE A 1 104 ? -10.324 -6.018 4.854 1.00 79.12 104 ILE A CA 1
ATOM 830 C C . ILE A 1 104 ? -10.146 -5.529 6.298 1.00 79.12 104 ILE A C 1
ATOM 832 O O . ILE A 1 104 ? -11.129 -5.226 6.975 1.00 79.12 104 ILE A O 1
ATOM 836 N N . LEU A 1 105 ? -8.910 -5.384 6.779 1.00 75.88 105 LEU A N 1
ATOM 837 C CA . LEU A 1 105 ? -8.643 -4.839 8.113 1.00 75.88 105 LEU A CA 1
ATOM 838 C C . LEU A 1 105 ? -9.121 -3.385 8.233 1.00 75.88 105 LEU A C 1
ATOM 840 O O . LEU A 1 105 ? -9.770 -3.032 9.218 1.00 75.88 105 LEU A O 1
ATOM 844 N N . ILE A 1 106 ? -8.877 -2.547 7.223 1.00 75.12 106 ILE A N 1
ATOM 845 C CA . ILE A 1 106 ? -9.384 -1.166 7.183 1.00 75.12 106 ILE A CA 1
ATOM 846 C C . ILE A 1 106 ? -10.923 -1.141 7.236 1.00 75.12 106 ILE A C 1
ATOM 848 O O . ILE A 1 106 ? -11.497 -0.294 7.924 1.00 75.12 106 ILE A O 1
ATOM 852 N N . LEU A 1 107 ? -11.588 -2.096 6.576 1.00 75.81 107 LEU A N 1
ATOM 853 C CA . LEU A 1 107 ? -13.038 -2.309 6.627 1.00 75.81 107 LEU A CA 1
ATOM 854 C C . LEU A 1 107 ? -13.535 -2.679 8.028 1.00 75.81 107 LEU A C 1
ATOM 856 O O . LEU A 1 107 ? -14.441 -2.029 8.556 1.00 75.81 107 LEU A O 1
ATOM 860 N N . ILE A 1 108 ? -12.918 -3.685 8.652 1.00 77.50 108 ILE A N 1
ATOM 861 C CA . ILE A 1 108 ? -13.264 -4.153 10.002 1.00 77.50 108 ILE A CA 1
ATOM 862 C C . ILE A 1 108 ? -13.133 -3.008 11.013 1.00 77.50 108 ILE A C 1
ATOM 864 O O . ILE A 1 108 ? -13.995 -2.829 11.877 1.00 77.50 108 ILE A O 1
ATOM 868 N N . TYR A 1 109 ? -12.096 -2.181 10.876 1.00 74.06 109 TYR A N 1
ATOM 869 C CA . TYR A 1 109 ? -11.847 -1.061 11.776 1.00 74.06 109 TYR A CA 1
ATOM 870 C C . TYR A 1 109 ? -12.385 0.293 11.281 1.00 74.06 109 TYR A C 1
ATOM 872 O O . TYR A 1 109 ? -11.939 1.337 11.761 1.00 74.06 109 TYR A O 1
ATOM 880 N N . LYS A 1 110 ? -13.390 0.314 10.391 1.00 76.81 110 LYS A N 1
ATOM 881 C CA . LYS A 1 110 ? -14.029 1.546 9.878 1.00 76.81 110 LYS A CA 1
ATOM 882 C C . LYS A 1 110 ? -14.323 2.584 10.970 1.00 76.81 110 LYS A C 1
ATOM 884 O O . LYS A 1 110 ? -14.020 3.764 10.800 1.00 76.81 110 LYS A O 1
ATOM 889 N N . LYS A 1 111 ? -14.879 2.137 12.104 1.00 73.19 111 LYS A N 1
ATOM 890 C CA . LYS A 1 111 ? -15.284 2.994 13.238 1.00 73.19 111 LYS A CA 1
ATOM 891 C C . LYS A 1 111 ? -14.122 3.789 13.849 1.00 73.19 111 LYS A C 1
ATOM 893 O O . LYS A 1 111 ? -14.347 4.809 14.491 1.00 73.19 111 LYS A O 1
ATOM 898 N N . GLU A 1 112 ? -12.879 3.345 13.664 1.00 72.88 112 GLU A N 1
ATOM 899 C CA . GLU A 1 112 ? -11.690 4.025 14.192 1.00 72.88 112 GLU A CA 1
ATOM 900 C C . GLU A 1 112 ? -11.223 5.185 13.297 1.00 72.88 112 GLU A C 1
ATOM 902 O O . GLU A 1 112 ? -10.482 6.049 13.764 1.00 72.88 112 GLU A O 1
ATOM 907 N N . PHE A 1 113 ? -11.681 5.248 12.041 1.00 70.00 113 PHE A N 1
ATOM 908 C CA . PHE A 1 113 ? -11.355 6.308 11.080 1.00 70.00 113 PHE A CA 1
ATOM 909 C C . PHE A 1 113 ? -12.314 7.513 11.144 1.00 70.00 113 PHE A C 1
ATOM 911 O O . PHE A 1 113 ? -12.406 8.267 10.177 1.00 70.00 113 PHE A O 1
ATOM 918 N N . ASN A 1 114 ? -13.011 7.733 12.270 1.00 63.53 114 ASN A N 1
ATOM 919 C CA . ASN A 1 114 ? -14.033 8.782 12.451 1.00 63.53 114 ASN A CA 1
ATOM 920 C C . ASN A 1 114 ? -15.129 8.761 11.364 1.00 63.53 114 ASN A C 1
ATOM 922 O O . ASN A 1 114 ? -15.525 9.814 10.839 1.00 63.53 114 ASN A O 1
ATOM 926 N N . TYR A 1 115 ? -15.588 7.557 11.026 1.00 55.62 115 TYR A N 1
ATOM 927 C CA . TYR A 1 115 ? -16.673 7.274 10.088 1.00 55.62 115 TYR A CA 1
ATOM 928 C C . TYR A 1 115 ? -17.860 6.617 10.783 1.00 55.62 115 TYR A C 1
ATOM 930 O O . TYR A 1 115 ? -17.628 5.863 11.755 1.00 55.62 115 TYR A O 1
#